Protein AF-A0ABD2WS14-F1 (afdb_monomer_lite)

InterPro domains:
  IPR018737 Protein LIN52 [PF10044] (24-114)
  IPR018737 Protein LIN52 [PTHR31489] (20-116)

Secondary structure (DSSP, 8-state):
--------------------GGGG---------------HHHHHHHHHHHS--S---GGGGG--HHHHHHHHHHHHS-HHHHHHHHHHHHHHHHHHHHHHHHHHHHHHHTTTT---

Foldseek 3Di:
DDDDDDDPPDDDPPPPPPCDVVNVDDPDDPPPPPPPDDPPVCVVVCCVVVVPPPDDPPVVVDQDPVNVVVVVVLVPDDPVVNVVVVVVVVVVVVVVVVVVVVVVVVCVVVVVVDDD

Structure (mmCIF, N/CA/C/O backbone):
data_AF-A0ABD2WS14-F1
#
_entry.id   AF-A0ABD2WS14-F1
#
loop_
_atom_site.group_PDB
_atom_site.id
_atom_site.type_symbol
_atom_site.label_atom_id
_atom_site.label_alt_id
_atom_site.label_comp_id
_atom_site.label_asym_id
_atom_site.label_entity_id
_atom_site.label_seq_id
_atom_site.pdbx_PDB_ins_code
_atom_site.Cartn_x
_atom_site.Cartn_y
_atom_site.Cartn_z
_atom_site.occupancy
_atom_site.B_iso_or_equiv
_atom_site.auth_seq_id
_atom_site.auth_comp_id
_atom_site.auth_asym_id
_atom_site.auth_atom_id
_atom_site.pdbx_PDB_model_num
ATOM 1 N N . MET A 1 1 ? 10.842 -73.265 -18.694 1.00 41.22 1 MET A N 1
ATOM 2 C CA . MET A 1 1 ? 11.403 -71.959 -19.092 1.00 41.22 1 MET A CA 1
ATOM 3 C C . MET A 1 1 ? 10.223 -71.067 -19.410 1.00 41.22 1 MET A C 1
ATOM 5 O O . MET A 1 1 ? 9.592 -71.209 -20.447 1.00 41.22 1 MET A O 1
ATOM 9 N N . GLU A 1 2 ? 9.847 -70.288 -18.412 1.00 40.31 2 GLU A N 1
ATOM 10 C CA . GLU A 1 2 ? 8.697 -69.398 -18.387 1.00 40.31 2 GLU A CA 1
ATOM 11 C C . GLU A 1 2 ? 8.920 -68.239 -19.369 1.00 40.31 2 GLU A C 1
ATOM 13 O O . GLU A 1 2 ? 9.970 -67.593 -19.358 1.00 40.31 2 GLU A O 1
ATOM 18 N N . LYS A 1 3 ? 7.955 -68.003 -20.255 1.00 46.78 3 LYS A N 1
ATOM 19 C CA . LYS A 1 3 ? 7.855 -66.774 -21.043 1.00 46.78 3 LYS A CA 1
ATOM 20 C C . LYS A 1 3 ? 6.435 -66.255 -20.858 1.00 46.78 3 LYS A C 1
ATOM 22 O O . LYS A 1 3 ? 5.525 -66.639 -21.583 1.00 46.78 3 LYS A O 1
ATOM 27 N N . ALA A 1 4 ? 6.271 -65.423 -19.833 1.00 44.72 4 ALA A N 1
ATOM 28 C CA . ALA A 1 4 ? 5.107 -64.576 -19.647 1.00 44.72 4 ALA A CA 1
ATOM 29 C C . ALA A 1 4 ? 4.943 -63.670 -20.877 1.00 44.72 4 ALA A C 1
ATOM 31 O O . ALA A 1 4 ? 5.899 -63.021 -21.306 1.00 44.72 4 ALA A O 1
ATOM 32 N N . SER A 1 5 ? 3.748 -63.652 -21.463 1.00 46.91 5 SER A N 1
ATOM 33 C CA . SER A 1 5 ? 3.357 -62.672 -22.472 1.00 46.91 5 SER A CA 1
ATOM 34 C C . SER A 1 5 ? 2.072 -61.995 -22.023 1.00 46.91 5 SER A C 1
ATOM 36 O O . SER A 1 5 ? 1.001 -62.581 -22.088 1.00 46.91 5 SER A O 1
ATOM 38 N N . ILE A 1 6 ? 2.288 -60.785 -21.507 1.00 49.53 6 ILE A N 1
ATOM 39 C CA . ILE A 1 6 ? 1.499 -59.564 -21.674 1.00 49.53 6 ILE A CA 1
ATOM 40 C C . ILE A 1 6 ? -0.018 -59.705 -21.496 1.00 49.53 6 ILE A C 1
ATOM 42 O O . ILE A 1 6 ? -0.754 -60.149 -22.370 1.00 49.53 6 ILE A O 1
ATOM 46 N N . GLU A 1 7 ? -0.442 -59.227 -20.328 1.00 44.66 7 GLU A N 1
ATOM 47 C CA . GLU A 1 7 ? -1.799 -58.839 -19.974 1.00 44.66 7 GLU A CA 1
ATOM 48 C C . GLU A 1 7 ? -2.323 -57.798 -20.973 1.00 44.66 7 GLU A C 1
ATOM 50 O O . GLU A 1 7 ? -1.810 -56.678 -21.051 1.00 44.66 7 GLU A O 1
ATOM 55 N N . ASP A 1 8 ? -3.349 -58.169 -21.736 1.00 40.09 8 ASP A N 1
ATOM 56 C CA . ASP A 1 8 ? -4.090 -57.246 -22.591 1.00 40.09 8 ASP A CA 1
ATOM 57 C C . ASP A 1 8 ? -5.025 -56.424 -21.689 1.00 40.09 8 ASP A C 1
ATOM 59 O O . ASP A 1 8 ? -6.158 -56.791 -21.371 1.00 40.09 8 ASP A O 1
ATOM 63 N N . ASN A 1 9 ? -4.460 -55.340 -21.162 1.00 41.75 9 ASN A N 1
ATOM 64 C CA . ASN A 1 9 ? -5.132 -54.333 -20.361 1.00 41.75 9 ASN A CA 1
ATOM 65 C C . ASN A 1 9 ? -6.163 -53.627 -21.248 1.00 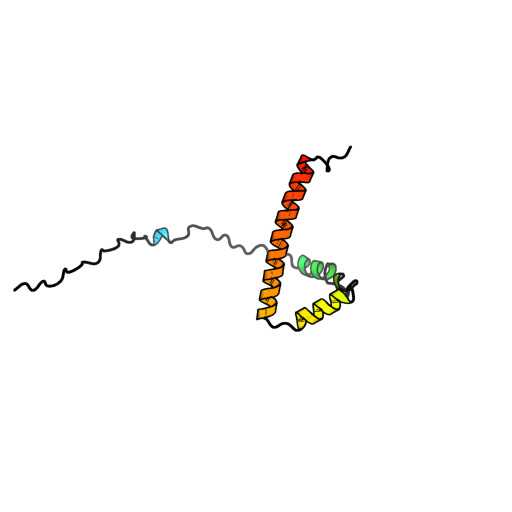41.75 9 ASN A C 1
ATOM 67 O O . ASN A 1 9 ? -5.838 -52.681 -21.961 1.00 41.75 9 ASN A O 1
ATOM 71 N N . THR A 1 10 ? -7.408 -54.107 -21.220 1.00 47.72 10 THR A N 1
ATOM 72 C CA . THR A 1 10 ? -8.573 -53.376 -21.726 1.00 47.72 10 THR A CA 1
ATOM 73 C C . THR A 1 10 ? -8.629 -52.011 -21.042 1.00 47.72 10 THR A C 1
ATOM 75 O O . THR A 1 10 ? -8.951 -51.965 -19.850 1.00 47.72 10 THR A O 1
ATOM 78 N N . PRO A 1 11 ? -8.375 -50.890 -21.747 1.00 43.59 11 PRO A N 1
ATOM 79 C CA . PRO A 1 11 ? -8.558 -49.589 -21.142 1.00 43.59 11 PRO A CA 1
ATOM 80 C C . PRO A 1 11 ? -10.057 -49.402 -20.928 1.00 43.59 11 PRO A C 1
ATOM 82 O O . PRO A 1 11 ? -10.853 -49.404 -21.873 1.00 43.59 11 PRO A O 1
ATOM 85 N N . GLY A 1 12 ? -10.430 -49.316 -19.652 1.00 42.47 12 GLY A N 1
ATOM 86 C CA . GLY A 1 12 ? -11.790 -49.093 -19.203 1.00 42.47 12 GLY A CA 1
ATOM 87 C C . GLY A 1 12 ? -12.440 -47.985 -20.018 1.00 42.47 12 GLY A C 1
ATOM 88 O O . GLY A 1 12 ? -11.944 -46.860 -20.081 1.00 42.47 12 GLY A O 1
ATOM 89 N N . LYS A 1 13 ? -13.568 -48.317 -20.648 1.00 46.78 13 LYS A N 1
ATOM 90 C CA . LYS A 1 13 ? -14.516 -47.326 -21.140 1.00 46.78 13 LYS A CA 1
ATOM 91 C C . LYS A 1 13 ? -14.936 -46.491 -19.937 1.00 46.78 13 LYS A C 1
ATOM 93 O O . LYS A 1 13 ? -15.805 -46.897 -19.171 1.00 46.78 13 LYS A O 1
ATOM 98 N N . THR A 1 14 ? -14.304 -45.337 -19.760 1.00 48.69 14 THR A N 1
ATOM 99 C CA . THR A 1 14 ? -14.861 -44.250 -18.968 1.00 48.69 14 THR A CA 1
ATOM 100 C C . THR A 1 14 ? -16.187 -43.911 -19.631 1.00 48.69 14 THR A C 1
ATOM 102 O O . THR A 1 14 ? -16.217 -43.251 -20.668 1.00 48.69 14 THR A O 1
ATOM 105 N N . THR A 1 15 ? -17.278 -44.454 -19.093 1.00 58.25 15 THR A N 1
ATOM 106 C CA . THR A 1 15 ? -18.645 -44.069 -19.435 1.00 58.25 15 THR A CA 1
ATOM 107 C C . THR A 1 15 ? -18.798 -42.615 -19.015 1.00 58.25 15 THR A C 1
ATOM 109 O O . THR A 1 15 ? -19.257 -42.313 -17.916 1.00 58.25 15 THR A O 1
ATOM 112 N N . LEU A 1 16 ? -18.331 -41.699 -19.865 1.00 62.69 16 LEU A N 1
ATOM 113 C CA . LEU A 1 16 ? -18.749 -40.312 -19.808 1.00 62.69 16 LEU A CA 1
ATOM 114 C C . LEU A 1 16 ? -20.278 -40.353 -19.895 1.00 62.69 16 LEU A C 1
ATOM 116 O O . LEU A 1 16 ? -20.796 -41.040 -20.785 1.00 62.69 16 LEU A O 1
ATOM 120 N N . PRO A 1 17 ? -21.012 -39.717 -18.967 1.00 66.56 17 PRO A N 1
ATOM 121 C CA . PRO A 1 17 ? -22.456 -39.646 -19.091 1.00 66.56 17 PRO A CA 1
ATOM 122 C C . PRO A 1 17 ? -22.768 -39.110 -20.488 1.00 66.56 17 PRO A C 1
ATOM 124 O O . PRO A 1 17 ? -22.177 -38.120 -20.919 1.00 66.56 17 PRO A O 1
ATOM 127 N N . HIS A 1 18 ? -23.635 -39.811 -21.222 1.00 69.56 18 HIS A N 1
ATOM 128 C CA . HIS A 1 18 ? -24.156 -39.312 -22.485 1.00 69.56 18 HIS A CA 1
ATOM 129 C C . HIS A 1 18 ? -24.967 -38.059 -22.156 1.00 69.56 18 HIS A C 1
ATOM 131 O O . HIS A 1 18 ? -26.126 -38.141 -21.757 1.00 69.56 18 HIS A O 1
ATOM 137 N N . ILE A 1 19 ? -24.306 -36.906 -22.218 1.00 72.12 19 ILE A N 1
ATOM 138 C CA . ILE A 1 19 ? -24.943 -35.604 -22.103 1.00 72.12 19 ILE A CA 1
ATOM 139 C C . ILE A 1 19 ? -25.812 -35.493 -23.351 1.00 72.12 19 ILE A C 1
ATOM 141 O O . ILE A 1 19 ? -25.292 -35.396 -24.463 1.00 72.12 19 ILE A O 1
ATOM 145 N N . SER A 1 20 ? -27.128 -35.603 -23.175 1.00 75.44 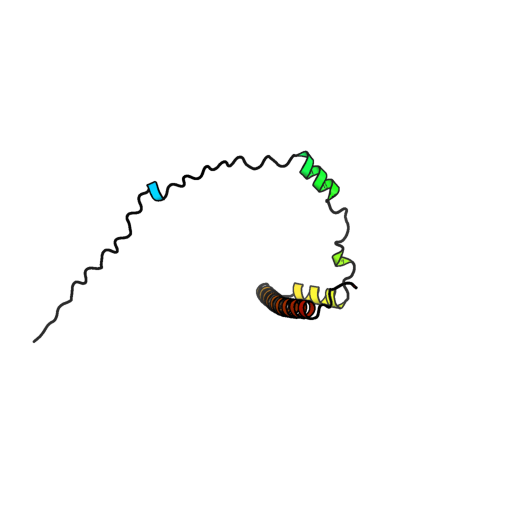20 SER A N 1
ATOM 146 C CA . SER A 1 20 ? -28.072 -35.338 -24.253 1.00 75.44 20 SER A CA 1
ATOM 147 C C . SER A 1 20 ? -27.909 -33.882 -24.686 1.00 75.44 20 SER A C 1
ATOM 149 O O . SER A 1 20 ? -27.751 -32.993 -23.847 1.00 75.44 20 SER A O 1
ATOM 151 N N . GLU A 1 21 ? -27.940 -33.624 -25.993 1.00 75.75 21 GLU A N 1
ATOM 152 C CA . GLU A 1 21 ? -27.801 -32.266 -26.544 1.00 75.75 21 GLU A CA 1
ATOM 153 C C . GLU A 1 21 ? -28.855 -31.309 -25.973 1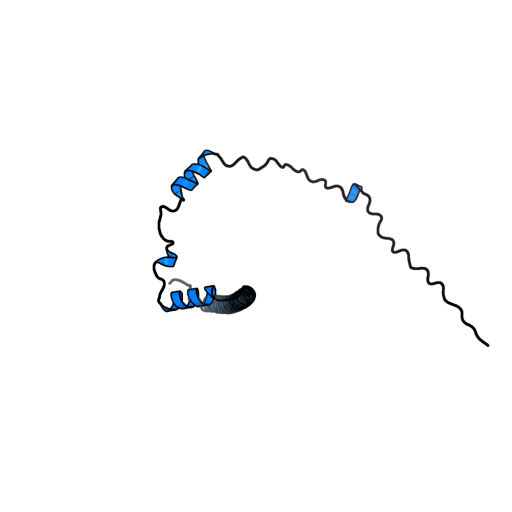.00 75.75 21 GLU A C 1
ATOM 155 O O . GLU A 1 21 ? -28.600 -30.123 -25.793 1.00 75.75 21 GLU A O 1
ATOM 160 N N . GLU A 1 22 ? -30.008 -31.847 -25.579 1.00 75.75 22 GLU A N 1
ATOM 161 C CA . GLU A 1 22 ? -31.074 -31.111 -24.906 1.00 75.75 22 GLU A CA 1
ATOM 162 C C . GLU A 1 22 ? -30.644 -30.533 -23.546 1.00 75.75 22 GLU A C 1
ATOM 164 O O . GLU A 1 22 ? -31.077 -29.445 -23.182 1.00 75.75 22 GLU A O 1
ATOM 169 N N . SER A 1 23 ? -29.721 -31.185 -22.827 1.00 76.50 23 SER A N 1
ATOM 170 C CA . SER A 1 23 ? -29.147 -30.649 -21.585 1.00 76.50 23 SER A CA 1
ATOM 171 C C . SER A 1 23 ? -28.157 -29.498 -21.818 1.00 76.50 23 SER A C 1
ATOM 173 O O . SER A 1 23 ? -27.813 -28.804 -20.861 1.00 76.50 23 SER A O 1
ATOM 175 N N . LEU A 1 24 ? -27.677 -29.302 -23.051 1.00 74.00 24 LEU A N 1
ATOM 176 C CA . LEU A 1 24 ? -26.798 -28.192 -23.438 1.00 74.00 24 LEU A CA 1
ATOM 177 C C . LEU A 1 24 ? -27.580 -26.986 -23.978 1.00 74.00 24 LEU A C 1
ATOM 179 O O . LEU A 1 24 ? -26.987 -25.939 -24.240 1.00 74.00 24 LEU A O 1
ATOM 183 N N . MET A 1 25 ? -28.899 -27.112 -24.138 1.00 77.19 25 MET A N 1
ATOM 184 C CA . MET A 1 25 ? -29.749 -26.020 -24.593 1.00 77.19 25 MET A CA 1
ATOM 185 C C . MET A 1 25 ? -30.034 -25.066 -23.430 1.00 77.19 25 MET A C 1
ATOM 187 O O . MET A 1 25 ? -30.629 -25.442 -22.419 1.00 77.19 25 MET A O 1
ATOM 191 N N . SER A 1 26 ? -29.627 -23.804 -23.564 1.00 71.81 26 SER A N 1
ATOM 192 C CA . SER A 1 26 ? -30.003 -22.753 -22.622 1.00 71.81 26 SER A CA 1
ATOM 193 C C . SER A 1 26 ? -31.474 -22.370 -22.828 1.00 71.81 26 SER A C 1
ATOM 195 O O . SER A 1 26 ? -31.866 -21.871 -23.878 1.00 71.81 26 SER A O 1
ATOM 197 N N . LEU A 1 27 ? -32.305 -22.571 -21.801 1.00 77.69 27 LEU A N 1
ATOM 198 C CA . LEU A 1 27 ? -33.710 -22.122 -21.775 1.00 77.69 27 LEU A CA 1
ATOM 199 C C . LEU A 1 27 ? -33.853 -20.658 -21.313 1.00 77.69 27 LEU A C 1
ATOM 201 O O . LEU A 1 27 ? -34.922 -20.223 -20.884 1.00 77.69 27 LEU A O 1
ATOM 205 N N . GLU A 1 28 ? -32.762 -19.895 -21.358 1.00 75.94 28 GLU A N 1
ATOM 206 C CA . GLU A 1 28 ? -32.738 -18.491 -20.972 1.00 75.94 28 GLU A CA 1
ATOM 207 C C . GLU A 1 28 ? -33.496 -17.653 -22.011 1.00 75.94 28 GLU A C 1
ATOM 209 O O . GLU A 1 28 ? -33.161 -17.644 -23.198 1.00 75.94 28 GLU A O 1
ATOM 214 N N . LYS A 1 29 ? -34.509 -16.901 -21.568 1.00 74.06 29 LYS A N 1
ATOM 215 C CA . LYS A 1 29 ? -35.064 -15.812 -22.375 1.00 74.06 29 LYS A CA 1
ATOM 216 C C . LYS A 1 29 ? -34.035 -14.691 -22.419 1.00 74.06 29 LYS A C 1
ATOM 218 O O . LYS A 1 29 ? -33.942 -13.892 -21.492 1.00 74.06 29 LYS A O 1
ATOM 223 N N . LEU A 1 30 ? -33.285 -14.627 -23.513 1.00 62.72 30 LEU A N 1
ATOM 224 C CA . LEU A 1 30 ? -32.474 -13.470 -23.863 1.00 62.72 30 LEU A CA 1
ATOM 225 C C . LEU A 1 30 ? -33.406 -12.315 -24.247 1.00 62.72 30 LEU A C 1
ATOM 227 O O . LEU A 1 30 ? -33.548 -11.998 -25.426 1.00 62.72 30 LEU A O 1
ATOM 231 N N . ASP A 1 31 ? -34.032 -11.677 -23.257 1.00 66.81 31 ASP A N 1
ATOM 232 C CA . ASP A 1 31 ? -34.715 -10.390 -23.421 1.00 66.81 31 ASP A CA 1
ATOM 233 C C . ASP A 1 31 ? -33.642 -9.294 -23.557 1.00 66.81 31 ASP A C 1
ATOM 235 O O . ASP A 1 31 ? -33.483 -8.389 -22.742 1.00 66.81 31 ASP A O 1
ATOM 239 N N . ARG A 1 32 ? -32.806 -9.447 -24.593 1.00 66.19 32 ARG A N 1
ATOM 240 C CA . ARG A 1 32 ? -31.756 -8.516 -25.006 1.00 66.19 32 ARG A CA 1
ATOM 241 C C . ARG A 1 32 ? -32.375 -7.373 -25.797 1.00 66.19 32 ARG A C 1
ATOM 243 O O . ARG A 1 32 ? -31.860 -6.999 -26.851 1.00 66.19 32 ARG A O 1
ATOM 250 N N . ALA A 1 33 ? -33.456 -6.790 -25.290 1.00 62.84 33 ALA A N 1
ATOM 251 C CA . ALA A 1 33 ? -33.635 -5.381 -25.566 1.00 62.84 33 ALA A CA 1
ATOM 252 C C . ALA A 1 33 ? -32.362 -4.725 -25.020 1.00 62.84 33 ALA A C 1
ATOM 254 O O . ALA A 1 33 ? -32.121 -4.743 -23.811 1.00 62.84 33 ALA A O 1
ATOM 255 N N . SER A 1 34 ? -31.475 -4.278 -25.917 1.00 58.25 34 SER A N 1
ATOM 256 C CA . SER A 1 34 ? -30.380 -3.392 -25.536 1.00 58.25 34 SER A CA 1
ATOM 257 C C . SER A 1 34 ? -30.984 -2.362 -24.585 1.00 58.25 34 SER A C 1
ATOM 259 O O . SER A 1 34 ? -32.047 -1.837 -24.932 1.00 58.25 34 SER A O 1
ATOM 261 N N . PRO A 1 35 ? -30.395 -2.123 -23.398 1.00 62.62 35 PRO A N 1
ATOM 262 C CA . PRO A 1 35 ? -30.902 -1.101 -22.493 1.00 62.62 35 PRO A CA 1
ATOM 263 C C . PRO A 1 35 ? -31.210 0.149 -23.310 1.00 62.62 35 PRO A C 1
ATOM 265 O O . PRO A 1 35 ? -30.382 0.485 -24.166 1.00 62.62 35 PRO A O 1
ATOM 268 N N . ASP A 1 36 ? -32.400 0.736 -23.111 1.00 63.69 36 ASP A N 1
ATOM 269 C CA . ASP A 1 36 ? -32.875 1.903 -23.862 1.00 63.69 36 ASP A CA 1
ATOM 270 C C . ASP A 1 36 ? -31.690 2.814 -24.157 1.00 63.69 36 ASP A C 1
ATOM 272 O O . ASP A 1 36 ? -30.941 3.166 -23.235 1.00 63.69 36 ASP A O 1
ATOM 276 N N . LEU A 1 37 ? -31.483 3.103 -25.451 1.00 57.97 37 LEU A N 1
ATOM 277 C CA . LEU A 1 37 ? -30.434 3.998 -25.926 1.00 57.97 37 LEU A CA 1
ATOM 278 C C . LEU A 1 37 ? -30.370 5.160 -24.938 1.00 57.97 37 LEU A C 1
ATOM 280 O O . LEU A 1 37 ? -31.388 5.829 -24.730 1.00 57.97 37 LEU A O 1
ATOM 284 N N . TRP A 1 38 ? -29.218 5.338 -24.282 1.00 60.28 38 TRP A N 1
ATOM 285 C CA . TRP A 1 38 ? -29.021 6.438 -23.342 1.00 60.28 38 TRP A CA 1
ATOM 286 C C . TRP A 1 38 ? -29.622 7.698 -23.968 1.00 60.28 38 TRP A C 1
ATOM 288 O O . TRP A 1 38 ? -29.307 7.965 -25.132 1.00 60.28 38 TRP A O 1
ATOM 298 N N . PRO A 1 39 ? -30.516 8.429 -23.275 1.00 62.94 39 PRO A N 1
ATOM 299 C CA . PRO A 1 39 ? -31.226 9.542 -23.889 1.00 62.94 39 PRO A CA 1
ATOM 300 C C . PRO A 1 39 ? -30.199 10.460 -24.555 1.00 62.94 39 PRO A C 1
ATOM 302 O O . PRO A 1 39 ? -29.256 10.883 -23.888 1.00 62.94 39 PRO A O 1
ATOM 305 N N . GLU A 1 40 ? -30.340 10.742 -25.858 1.00 60.34 40 GLU A N 1
ATOM 306 C CA . GLU A 1 40 ? -29.311 11.473 -26.629 1.00 60.34 40 GLU A CA 1
ATOM 307 C C . GLU A 1 40 ? -28.943 12.818 -25.981 1.00 60.34 40 GLU A C 1
ATOM 309 O O . GLU A 1 40 ? -27.799 13.264 -26.008 1.00 60.34 40 GLU A O 1
ATOM 314 N N . GLN A 1 41 ? -29.919 13.431 -25.312 1.00 60.03 41 GLN A N 1
ATOM 315 C CA . GLN A 1 41 ? -29.785 14.689 -24.580 1.00 60.03 41 GLN A CA 1
ATOM 316 C C . GLN A 1 41 ? -28.933 14.550 -23.303 1.00 60.03 41 GLN A C 1
ATOM 318 O O . GLN A 1 41 ? -28.403 15.539 -22.805 1.00 60.03 41 GLN A O 1
ATOM 323 N N . GLY A 1 42 ? -28.827 13.347 -22.735 1.00 59.38 42 GLY A N 1
ATOM 324 C CA . GLY A 1 42 ? -28.130 13.075 -21.481 1.00 59.38 42 GLY A CA 1
ATOM 325 C C . GLY A 1 42 ? -26.618 13.117 -21.641 1.00 59.38 42 GLY A C 1
ATOM 326 O O . GLY A 1 42 ? -25.947 13.732 -20.824 1.00 59.38 42 GLY A O 1
ATOM 327 N N . ILE A 1 43 ? -26.081 12.544 -22.721 1.00 60.88 43 ILE A N 1
ATOM 328 C CA . ILE A 1 43 ? -24.630 12.478 -22.940 1.00 60.88 43 ILE A CA 1
ATOM 329 C C . ILE A 1 43 ? -24.083 13.855 -23.314 1.00 60.88 43 ILE A C 1
ATOM 331 O O . ILE A 1 43 ? -23.103 14.294 -22.726 1.00 60.88 43 ILE A O 1
ATOM 335 N N . SER A 1 44 ? -24.729 14.586 -24.229 1.00 67.31 44 SER A N 1
ATOM 336 C CA . SER A 1 44 ? -24.271 15.934 -24.595 1.00 67.31 44 SER A CA 1
ATOM 337 C C . SER A 1 44 ? -24.341 16.904 -23.416 1.00 67.31 44 SER A C 1
ATOM 339 O O . SER A 1 44 ? -23.422 17.694 -23.225 1.00 67.31 44 SER A O 1
ATOM 341 N N . LYS A 1 45 ? -25.391 16.827 -22.589 1.00 66.12 45 LYS A N 1
ATOM 342 C CA . LYS A 1 45 ? -25.533 17.684 -21.406 1.00 66.12 45 LYS A CA 1
ATOM 343 C C . LYS A 1 45 ? -24.581 17.268 -20.284 1.00 66.12 45 LYS A C 1
ATOM 345 O O . LYS A 1 45 ? -23.959 18.136 -19.691 1.00 66.12 45 LYS A O 1
ATOM 350 N N . PHE A 1 46 ? -24.379 15.965 -20.076 1.00 67.06 46 PHE A N 1
ATOM 351 C CA . PHE A 1 46 ? -23.381 15.436 -19.146 1.00 67.06 46 PHE A CA 1
ATOM 352 C C . PHE A 1 46 ? -21.964 15.826 -19.561 1.00 67.06 46 PHE A C 1
ATOM 354 O O . PHE A 1 46 ? -21.199 16.245 -18.707 1.00 67.06 46 PHE A O 1
ATOM 361 N N . ILE A 1 47 ? -21.621 15.756 -20.851 1.00 68.12 47 ILE A N 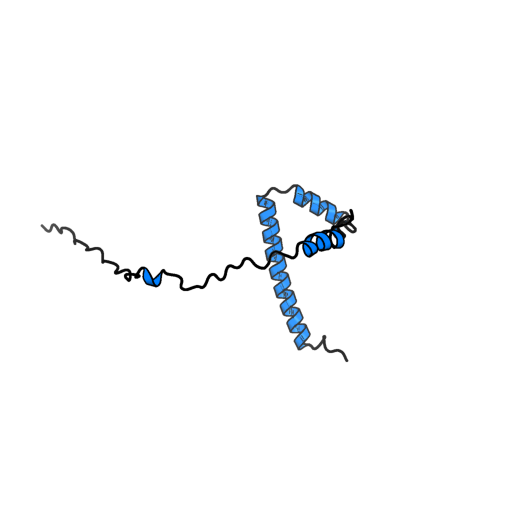1
ATOM 362 C CA . ILE A 1 47 ? -20.331 16.232 -21.358 1.00 68.12 47 ILE A CA 1
ATOM 363 C C . ILE A 1 47 ? -20.230 17.743 -21.179 1.00 68.12 47 ILE A C 1
ATOM 365 O O . ILE A 1 47 ? -19.210 18.201 -20.717 1.00 68.12 47 ILE A O 1
ATOM 369 N N . VAL A 1 48 ? -21.245 18.553 -21.470 1.00 70.06 48 VAL A N 1
ATOM 370 C CA . VAL A 1 48 ? -21.134 20.009 -21.241 1.00 70.06 48 VAL A CA 1
ATOM 371 C C . VAL A 1 48 ? -20.991 20.352 -19.749 1.00 70.06 48 VAL A C 1
ATOM 373 O O . VAL A 1 48 ? -20.247 21.264 -19.404 1.00 70.06 48 VAL A O 1
ATOM 376 N N . GLU A 1 49 ? -21.671 19.618 -18.869 1.00 66.06 49 GLU A N 1
ATOM 377 C CA . GLU A 1 49 ? -21.685 19.847 -17.417 1.00 66.06 49 GLU A CA 1
ATOM 378 C C . GLU A 1 49 ? -20.473 19.238 -16.688 1.00 66.06 49 GLU A C 1
ATOM 380 O O . GLU A 1 49 ? -20.034 19.778 -15.679 1.00 66.06 49 GLU A O 1
ATOM 385 N N . ASN A 1 50 ? -19.904 18.147 -17.210 1.00 64.06 50 ASN A N 1
ATOM 386 C CA . ASN A 1 50 ? -18.785 17.405 -16.613 1.00 64.06 50 ASN A CA 1
ATOM 387 C C . ASN A 1 50 ? -17.527 17.410 -17.490 1.00 64.06 50 ASN A C 1
ATOM 389 O O . ASN A 1 50 ? -16.534 16.774 -17.136 1.00 64.06 50 ASN A O 1
ATOM 393 N N . SER A 1 51 ? -17.543 18.089 -18.640 1.00 60.75 51 SER A N 1
ATOM 394 C CA . SER A 1 51 ? -16.327 18.322 -19.414 1.00 60.75 51 SER A CA 1
ATOM 395 C C . SER A 1 51 ? -15.431 19.155 -18.522 1.00 60.75 51 SER A C 1
ATOM 397 O O . SER A 1 51 ? -15.847 20.248 -18.123 1.00 60.75 51 SER A O 1
ATOM 399 N N . PRO A 1 52 ? -14.212 18.685 -18.221 1.00 59.03 52 PRO A N 1
ATOM 400 C CA . PRO A 1 52 ? -13.241 19.523 -17.561 1.00 59.03 52 PRO A CA 1
ATOM 401 C C . PRO A 1 52 ? -13.016 20.719 -18.487 1.00 59.03 52 PRO A C 1
ATOM 403 O O . PRO A 1 52 ? -12.401 20.606 -19.549 1.00 59.03 52 PRO A O 1
ATOM 406 N N . GLN A 1 53 ? -13.574 21.874 -18.115 1.00 63.41 53 GLN A N 1
ATOM 407 C CA . GLN A 1 53 ? -13.012 23.158 -18.517 1.00 63.41 53 GLN A CA 1
ATOM 408 C C . GLN A 1 53 ? -11.518 23.042 -18.234 1.00 63.41 53 GLN A C 1
ATOM 410 O O . GLN A 1 53 ? -11.184 22.430 -17.231 1.00 63.41 53 GLN A O 1
ATOM 415 N N . ASN A 1 54 ? -10.666 23.513 -19.144 1.00 56.47 54 ASN A N 1
ATOM 416 C CA . ASN A 1 54 ? -9.201 23.392 -19.182 1.00 56.47 54 ASN A CA 1
ATOM 417 C C . ASN A 1 54 ? -8.481 23.706 -17.842 1.00 56.47 54 ASN A C 1
ATOM 419 O O . ASN A 1 54 ? -7.753 24.687 -17.712 1.00 56.47 54 ASN A O 1
ATOM 423 N N . GLU A 1 55 ? -8.718 22.877 -16.840 1.00 63.72 55 GLU A N 1
ATOM 424 C CA . GLU A 1 55 ? -8.336 22.999 -15.450 1.00 63.72 55 GLU A CA 1
ATOM 425 C C . GLU A 1 55 ? -7.406 21.828 -15.197 1.00 63.72 55 GLU A C 1
ATOM 427 O O . GLU A 1 55 ? -7.739 20.658 -15.418 1.00 63.72 55 GLU A O 1
ATOM 432 N N . PHE A 1 56 ? -6.189 22.161 -14.788 1.00 64.81 56 PHE A N 1
ATOM 433 C CA . PHE A 1 56 ? -5.222 21.169 -14.367 1.00 64.81 56 PHE A CA 1
ATOM 434 C C . PHE A 1 56 ? -5.862 20.295 -13.278 1.00 64.81 56 PHE A C 1
ATOM 436 O O . PHE A 1 56 ? -6.503 20.839 -12.374 1.00 64.81 56 PHE A O 1
ATOM 443 N N . PRO A 1 57 ? -5.716 18.957 -13.340 1.00 68.94 57 PRO A N 1
ATOM 444 C CA . PRO A 1 57 ? -6.289 18.077 -12.334 1.00 68.94 57 PRO A CA 1
ATOM 445 C C . PRO A 1 57 ? -5.878 18.535 -10.936 1.00 68.94 57 PRO A C 1
ATOM 447 O O . PRO A 1 57 ? -4.700 18.795 -10.701 1.00 68.94 57 PRO A O 1
ATOM 450 N N . SER A 1 58 ? -6.815 18.602 -9.994 1.00 74.19 58 SER A N 1
ATOM 451 C CA . SER A 1 58 ? -6.560 19.131 -8.644 1.00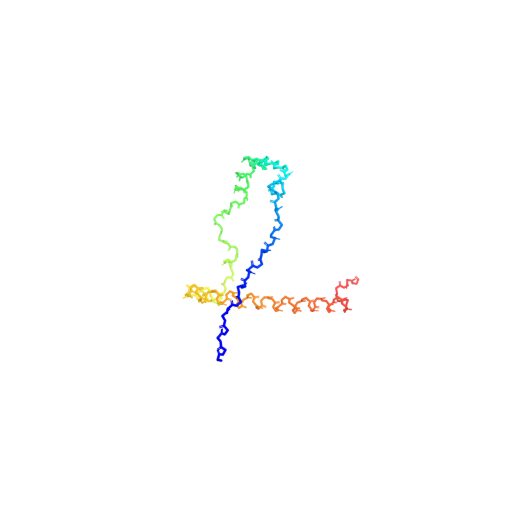 74.19 58 SER A CA 1
ATOM 452 C C . SER A 1 58 ? -5.437 18.408 -7.885 1.00 74.19 58 SER A C 1
ATOM 454 O O . SER A 1 58 ? -4.804 18.993 -7.007 1.00 74.19 58 SER A O 1
ATOM 456 N N . TRP A 1 59 ? -5.127 17.158 -8.252 1.00 74.19 59 TRP A N 1
ATOM 457 C CA . TRP A 1 59 ? -3.991 16.407 -7.707 1.00 74.19 59 TRP A CA 1
ATOM 458 C C . TRP A 1 59 ? -2.629 17.003 -8.095 1.00 74.19 59 TRP A C 1
ATOM 460 O O . TRP A 1 59 ? -1.652 16.821 -7.376 1.00 74.19 59 TRP A O 1
ATOM 470 N N . THR A 1 60 ? -2.560 17.750 -9.199 1.00 73.19 60 THR A N 1
ATOM 471 C CA . THR A 1 60 ? -1.330 18.418 -9.653 1.00 73.19 60 THR A CA 1
ATOM 472 C C . THR A 1 60 ? -1.031 19.699 -8.875 1.00 73.19 60 THR A C 1
ATOM 474 O O . THR A 1 60 ? 0.092 20.192 -8.918 1.00 73.19 60 THR A O 1
ATOM 477 N N . SER A 1 61 ? -2.007 20.240 -8.136 1.00 74.44 61 SER A N 1
ATOM 478 C CA . SER A 1 61 ? -1.901 21.565 -7.516 1.00 74.44 61 SER A CA 1
ATOM 479 C C . SER A 1 61 ? -0.997 21.619 -6.278 1.00 74.44 61 SER A C 1
ATOM 481 O O . SER A 1 61 ? -0.648 22.715 -5.856 1.00 74.44 61 SER A O 1
ATOM 483 N N . ASN A 1 62 ? -0.607 20.474 -5.699 1.00 82.00 62 ASN A N 1
ATOM 484 C CA . ASN A 1 62 ? 0.137 20.416 -4.430 1.00 82.00 62 ASN A CA 1
ATOM 485 C C . ASN A 1 62 ? 1.294 19.401 -4.430 1.00 82.00 62 ASN A C 1
ATOM 487 O O . ASN A 1 62 ? 1.657 18.899 -3.367 1.00 82.00 62 ASN A O 1
ATOM 491 N N . LEU A 1 63 ? 1.864 19.077 -5.595 1.00 86.00 63 LEU A N 1
ATOM 492 C CA . LEU A 1 63 ? 3.015 18.173 -5.649 1.00 86.00 63 LEU A CA 1
ATOM 493 C C . LEU A 1 63 ? 4.236 18.853 -5.031 1.00 86.00 63 LEU A C 1
ATOM 495 O O . LEU A 1 63 ? 4.677 19.912 -5.486 1.00 86.00 63 LEU A O 1
ATOM 499 N N . ASN A 1 64 ? 4.778 18.243 -3.985 1.00 90.00 64 ASN A N 1
ATOM 500 C CA . ASN A 1 64 ? 6.015 18.701 -3.375 1.00 90.00 64 ASN A CA 1
ATOM 501 C C . ASN A 1 64 ? 7.234 18.212 -4.197 1.00 90.00 64 ASN A C 1
ATOM 503 O O . ASN A 1 64 ? 7.115 17.428 -5.143 1.00 90.00 64 ASN A O 1
ATOM 507 N N . SER A 1 65 ? 8.436 18.682 -3.853 1.00 90.06 65 SER A N 1
ATOM 508 C CA . SER A 1 65 ? 9.663 18.296 -4.569 1.00 90.06 65 SER A CA 1
ATOM 509 C C . SER A 1 65 ? 9.976 16.794 -4.492 1.00 90.06 65 SER A C 1
ATOM 511 O O . SER A 1 65 ? 10.573 16.247 -5.417 1.00 90.06 65 SER A O 1
ATOM 513 N N . GLU A 1 66 ? 9.590 16.126 -3.405 1.00 92.81 66 GLU A N 1
ATOM 514 C CA . GLU A 1 66 ? 9.740 14.679 -3.226 1.00 92.81 66 GLU A CA 1
ATOM 515 C C . GLU A 1 66 ? 8.761 13.909 -4.124 1.00 92.81 66 GLU A C 1
ATOM 517 O O . GLU A 1 66 ? 9.173 12.970 -4.802 1.00 92.81 66 GLU A O 1
ATOM 522 N N . ASP A 1 67 ? 7.509 14.361 -4.233 1.00 92.12 67 ASP A N 1
ATOM 523 C CA . ASP A 1 67 ? 6.501 13.776 -5.124 1.00 92.12 67 ASP A CA 1
ATOM 524 C C . ASP A 1 67 ? 6.960 13.839 -6.584 1.00 92.12 67 ASP A C 1
ATOM 526 O O . ASP A 1 67 ? 6.863 12.855 -7.320 1.00 92.12 67 ASP A O 1
ATOM 530 N N . MET A 1 68 ? 7.526 14.980 -6.995 1.00 92.88 68 MET A N 1
ATOM 531 C CA . MET A 1 68 ? 8.093 15.143 -8.334 1.00 92.88 68 MET A CA 1
ATOM 532 C C . MET A 1 68 ? 9.263 14.184 -8.577 1.00 92.88 68 MET A C 1
ATOM 534 O O . MET A 1 68 ? 9.361 13.599 -9.654 1.00 92.88 68 MET A O 1
ATOM 538 N N . ASN A 1 69 ? 10.128 13.977 -7.581 1.00 93.50 69 ASN A N 1
ATOM 539 C CA . ASN A 1 69 ? 11.226 13.017 -7.682 1.00 93.50 69 ASN A CA 1
ATOM 540 C C . ASN A 1 69 ? 10.716 11.571 -7.804 1.00 93.50 69 ASN A C 1
ATOM 542 O O . ASN A 1 69 ? 11.201 10.812 -8.640 1.00 93.50 69 ASN A O 1
ATOM 546 N N . ASN A 1 70 ? 9.690 11.206 -7.033 1.00 91.81 70 ASN A N 1
ATOM 547 C CA . ASN A 1 70 ? 9.059 9.888 -7.107 1.00 91.81 70 ASN A CA 1
ATOM 548 C C . ASN A 1 70 ? 8.390 9.648 -8.469 1.00 91.81 70 ASN A C 1
ATOM 550 O O . ASN A 1 70 ? 8.474 8.546 -9.010 1.00 91.81 70 ASN A O 1
ATOM 554 N N . LEU A 1 71 ? 7.784 10.684 -9.059 1.00 91.62 71 LEU A N 1
ATOM 555 C CA . LEU A 1 71 ? 7.227 10.626 -10.412 1.00 91.62 71 LEU A CA 1
ATOM 556 C C . LEU A 1 71 ? 8.333 10.364 -11.442 1.00 91.62 71 LEU A C 1
ATOM 558 O O . LEU A 1 71 ? 8.203 9.459 -12.267 1.00 91.62 71 LEU A O 1
ATOM 562 N N . TYR A 1 72 ? 9.445 11.101 -11.371 1.00 92.69 72 TYR A N 1
ATOM 563 C CA . TYR A 1 72 ? 10.580 10.874 -12.267 1.00 92.69 72 TYR A CA 1
ATOM 564 C C . TYR A 1 72 ? 11.182 9.477 -12.104 1.00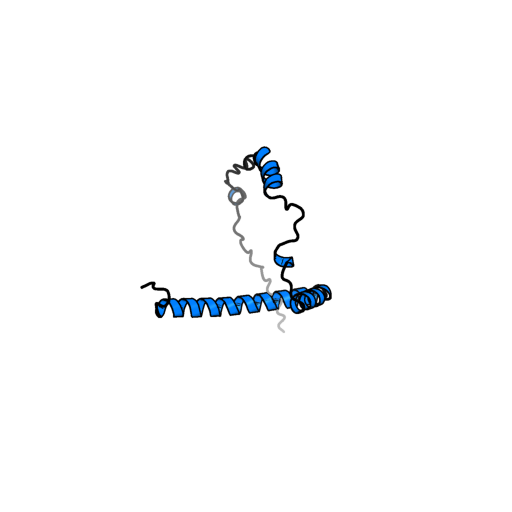 92.69 72 TYR A C 1
ATOM 566 O O . TYR A 1 72 ? 11.455 8.819 -13.109 1.00 92.69 72 TYR A O 1
ATOM 574 N N . LEU A 1 73 ? 11.325 8.996 -10.865 1.00 92.81 73 LEU A N 1
ATOM 575 C CA . LEU A 1 73 ? 11.759 7.631 -10.586 1.00 92.81 73 LEU A CA 1
ATOM 576 C C . LEU A 1 73 ? 10.834 6.626 -11.278 1.00 92.81 73 LEU A C 1
ATOM 578 O O . LEU A 1 73 ? 11.311 5.829 -12.082 1.00 92.81 73 LEU A O 1
ATOM 582 N N . LEU A 1 74 ? 9.521 6.722 -11.048 1.00 91.19 74 LEU A N 1
ATOM 583 C CA . LEU A 1 74 ? 8.521 5.827 -11.635 1.00 91.19 74 LEU A CA 1
ATOM 584 C C . LEU A 1 74 ? 8.529 5.865 -13.170 1.00 91.19 74 LEU A C 1
ATOM 586 O O . LEU A 1 74 ? 8.411 4.825 -13.811 1.00 91.19 74 LEU A O 1
ATOM 590 N N . SER A 1 75 ? 8.716 7.050 -13.759 1.00 91.19 75 SER A N 1
ATOM 591 C CA . SER A 1 75 ? 8.799 7.235 -15.212 1.00 91.19 75 SER A CA 1
ATOM 592 C C . SER A 1 75 ? 10.047 6.604 -15.832 1.00 91.19 75 SER A C 1
ATOM 594 O O . SER A 1 75 ? 10.047 6.338 -17.033 1.00 91.19 75 SER A O 1
ATOM 596 N N . SER A 1 76 ? 11.117 6.417 -15.056 1.00 93.69 76 SER A N 1
ATOM 597 C CA . SER A 1 76 ? 12.374 5.831 -15.534 1.00 93.69 76 SER A CA 1
ATOM 598 C C . SER A 1 76 ? 12.426 4.303 -15.440 1.00 93.69 76 SER A C 1
ATOM 600 O O . SER A 1 76 ? 13.326 3.693 -16.016 1.00 93.69 76 SER A O 1
ATOM 602 N N . LEU A 1 77 ? 11.473 3.683 -14.736 1.00 93.75 77 LEU A N 1
ATOM 603 C CA . LEU A 1 77 ? 11.434 2.236 -14.536 1.00 93.75 77 LEU A CA 1
ATOM 604 C C . LEU A 1 77 ? 11.015 1.498 -15.811 1.00 93.75 77 LEU A C 1
ATOM 606 O O . LEU A 1 77 ? 10.166 1.948 -16.582 1.00 93.75 77 LEU A O 1
ATOM 610 N N . SER A 1 78 ? 11.571 0.305 -16.005 1.00 95.31 78 SER A N 1
ATOM 611 C CA . SER A 1 78 ? 11.085 -0.621 -17.024 1.00 95.31 78 SER A CA 1
ATOM 612 C C . SER A 1 78 ? 9.723 -1.212 -16.638 1.00 95.31 78 SER A C 1
ATOM 614 O O . SER A 1 78 ? 9.332 -1.234 -15.472 1.00 95.31 78 SER A O 1
ATOM 616 N N . VAL A 1 79 ? 9.000 -1.768 -17.616 1.00 94.75 79 VAL A N 1
ATOM 617 C CA . VAL A 1 79 ? 7.677 -2.384 -17.387 1.00 94.75 79 VAL A CA 1
ATOM 618 C C . VAL A 1 79 ? 7.730 -3.477 -16.310 1.00 94.75 79 VAL A C 1
ATOM 620 O O . VAL A 1 79 ? 6.830 -3.569 -15.481 1.00 94.75 79 VAL A O 1
ATOM 623 N N . ASN A 1 80 ? 8.797 -4.281 -16.283 1.00 96.06 80 ASN A N 1
ATOM 624 C CA . ASN A 1 80 ? 8.954 -5.344 -15.287 1.00 96.06 80 ASN A CA 1
ATOM 625 C C . ASN A 1 80 ? 9.172 -4.784 -13.875 1.00 96.06 80 ASN A C 1
ATOM 627 O O . ASN A 1 80 ? 8.599 -5.297 -12.917 1.00 96.06 80 ASN A O 1
ATOM 631 N N . GLU A 1 81 ? 9.972 -3.727 -13.741 1.00 94.69 81 GLU A N 1
ATOM 632 C CA . GLU A 1 81 ? 10.213 -3.062 -12.455 1.00 94.69 81 GLU A CA 1
ATOM 633 C C . GLU A 1 81 ? 8.954 -2.357 -11.949 1.00 94.69 81 GLU A C 1
ATOM 635 O O . GLU A 1 81 ? 8.623 -2.464 -10.770 1.00 94.69 81 GLU A O 1
ATOM 640 N N . LEU A 1 82 ? 8.195 -1.726 -12.850 1.00 95.38 82 LEU A N 1
ATOM 641 C CA . LEU A 1 82 ? 6.906 -1.125 -12.526 1.00 95.38 82 LEU A CA 1
ATOM 642 C C . LEU A 1 82 ? 5.926 -2.167 -11.968 1.00 95.38 82 LEU A C 1
ATOM 644 O O . LEU A 1 82 ? 5.274 -1.917 -10.958 1.00 95.38 82 LEU A O 1
ATOM 648 N N . ILE A 1 83 ? 5.849 -3.356 -12.576 1.00 96.06 83 ILE A N 1
ATOM 649 C CA . ILE A 1 83 ? 5.001 -4.452 -12.080 1.00 96.06 83 ILE A CA 1
ATOM 650 C C . ILE A 1 83 ? 5.417 -4.877 -10.663 1.00 96.06 83 ILE A C 1
ATOM 652 O O . ILE A 1 83 ? 4.556 -5.138 -9.820 1.00 96.06 83 ILE A O 1
ATOM 656 N N . ILE A 1 84 ? 6.722 -4.935 -10.382 1.00 96.56 84 ILE A N 1
ATOM 657 C CA . ILE A 1 84 ? 7.238 -5.285 -9.053 1.00 96.56 84 ILE A CA 1
ATOM 658 C C . ILE A 1 84 ? 6.855 -4.217 -8.021 1.00 96.56 84 ILE A C 1
ATOM 660 O O . ILE A 1 84 ? 6.352 -4.571 -6.953 1.00 96.56 84 ILE A O 1
ATOM 664 N N . GLU A 1 85 ? 7.038 -2.931 -8.328 1.00 95.19 85 GLU A N 1
ATOM 665 C CA . GLU A 1 85 ? 6.646 -1.845 -7.418 1.00 95.19 85 GLU A CA 1
ATOM 666 C C . GLU A 1 85 ? 5.128 -1.798 -7.198 1.00 95.19 85 GLU A C 1
ATOM 668 O O . GLU A 1 85 ? 4.678 -1.649 -6.063 1.00 95.19 85 GLU A O 1
ATOM 673 N N . VAL A 1 86 ? 4.316 -2.036 -8.235 1.00 96.38 86 VAL A N 1
ATOM 674 C CA . VAL A 1 86 ? 2.853 -2.149 -8.089 1.00 96.38 86 VAL A CA 1
ATOM 675 C C . VAL A 1 86 ? 2.479 -3.298 -7.154 1.00 96.38 86 VAL A C 1
ATOM 677 O O . VAL A 1 86 ? 1.628 -3.131 -6.280 1.00 96.38 86 VAL A O 1
ATOM 680 N N . LYS A 1 87 ? 3.132 -4.458 -7.286 1.00 97.94 87 LYS A N 1
ATOM 681 C CA . LYS A 1 87 ? 2.895 -5.596 -6.390 1.00 97.94 87 LYS A CA 1
ATOM 682 C C . LYS A 1 87 ? 3.280 -5.268 -4.947 1.00 97.94 87 LYS A C 1
ATOM 684 O O . LYS A 1 87 ? 2.526 -5.565 -4.027 1.00 97.94 87 LYS A O 1
ATOM 689 N N . LYS A 1 88 ? 4.423 -4.619 -4.744 1.00 97.12 88 LYS A N 1
ATOM 690 C CA . LYS A 1 88 ? 4.878 -4.187 -3.419 1.00 97.12 88 LYS A CA 1
ATOM 691 C C . LYS A 1 88 ? 3.906 -3.193 -2.782 1.00 97.12 88 LYS A C 1
ATOM 693 O O . LYS A 1 88 ? 3.592 -3.326 -1.598 1.00 97.12 88 LYS A O 1
ATOM 698 N N . LEU A 1 89 ? 3.399 -2.230 -3.552 1.00 97.38 89 LEU A N 1
ATOM 699 C CA . LEU A 1 89 ? 2.376 -1.290 -3.094 1.00 97.38 89 LEU A CA 1
ATOM 700 C C . LEU A 1 89 ? 1.084 -2.017 -2.709 1.00 97.38 89 LEU A C 1
ATOM 702 O O . LEU A 1 89 ? 0.532 -1.745 -1.646 1.00 97.38 89 LEU A O 1
ATOM 706 N N . HIS A 1 90 ? 0.635 -2.966 -3.533 1.00 98.06 90 HIS A N 1
ATOM 707 C CA . HIS A 1 90 ? -0.529 -3.802 -3.240 1.00 98.06 90 HIS A CA 1
ATOM 708 C C . HIS A 1 90 ? -0.361 -4.568 -1.920 1.00 98.06 90 HIS A C 1
ATOM 710 O O . HIS A 1 90 ? -1.235 -4.514 -1.055 1.00 98.06 90 HIS A O 1
ATOM 716 N N . ASP A 1 91 ? 0.777 -5.237 -1.735 1.00 98.31 91 ASP A N 1
ATOM 717 C CA . ASP A 1 91 ? 1.053 -6.012 -0.524 1.00 98.31 91 ASP A CA 1
ATOM 718 C C . ASP A 1 91 ? 1.104 -5.104 0.716 1.00 98.31 91 ASP A C 1
ATOM 720 O O . ASP A 1 91 ? 0.579 -5.457 1.772 1.00 98.31 91 ASP A O 1
ATOM 724 N N . SER A 1 92 ? 1.663 -3.899 0.572 1.00 98.19 92 SER A N 1
ATOM 725 C CA . SER A 1 92 ? 1.725 -2.896 1.643 1.00 98.19 92 SER A CA 1
ATOM 726 C C . SER A 1 92 ? 0.336 -2.363 2.006 1.00 98.19 92 SER A C 1
ATOM 728 O O . SER A 1 92 ? -0.014 -2.303 3.183 1.00 98.19 92 SER A O 1
ATOM 730 N N . ALA A 1 93 ? -0.486 -2.032 1.006 1.00 98.38 93 ALA A N 1
ATOM 731 C CA . ALA A 1 93 ? -1.861 -1.580 1.204 1.00 98.38 93 ALA A CA 1
ATOM 732 C C . ALA A 1 93 ? -2.719 -2.655 1.889 1.00 98.38 93 ALA A C 1
ATOM 734 O O . ALA A 1 93 ? -3.513 -2.342 2.774 1.00 98.38 93 ALA A O 1
ATOM 735 N N . TYR A 1 94 ? -2.520 -3.927 1.532 1.00 98.50 94 TYR A N 1
ATOM 736 C CA . TYR A 1 94 ? -3.195 -5.043 2.187 1.00 98.50 94 TYR A CA 1
ATOM 737 C C . TYR A 1 94 ? -2.828 -5.144 3.675 1.00 98.50 94 TYR A C 1
ATOM 739 O O . TYR A 1 94 ? -3.724 -5.242 4.513 1.00 98.50 94 TYR A O 1
ATOM 747 N N . GLN A 1 95 ? -1.535 -5.080 4.018 1.00 98.50 95 GLN A N 1
ATOM 748 C CA . GLN A 1 95 ? -1.098 -5.123 5.421 1.00 98.50 95 GLN A CA 1
ATOM 749 C C . GLN A 1 95 ? -1.663 -3.950 6.227 1.00 98.50 95 GLN A C 1
ATOM 751 O O . GLN A 1 95 ? -2.249 -4.171 7.286 1.00 98.50 95 GLN A O 1
ATOM 756 N N . LEU A 1 96 ? -1.585 -2.730 5.685 1.00 98.44 96 LEU A N 1
ATOM 757 C CA . LEU A 1 96 ? -2.156 -1.544 6.327 1.00 98.44 96 LEU A CA 1
ATOM 758 C C . LEU A 1 96 ? -3.663 -1.690 6.560 1.00 98.44 96 LEU A C 1
ATOM 760 O O . LEU A 1 96 ? -4.147 -1.360 7.639 1.00 98.44 96 LEU A O 1
ATOM 764 N N . GLY A 1 97 ? -4.402 -2.247 5.596 1.00 98.25 97 GLY A N 1
ATOM 765 C CA . GLY A 1 97 ? -5.835 -2.501 5.750 1.00 98.25 97 GLY A CA 1
ATOM 766 C C . GLY A 1 97 ? -6.158 -3.502 6.867 1.00 98.25 97 GLY A C 1
ATOM 767 O O . GLY A 1 97 ? -7.132 -3.323 7.600 1.00 98.25 97 GLY A O 1
ATOM 768 N N . LEU A 1 98 ? -5.333 -4.541 7.049 1.00 98.44 98 LEU A N 1
ATOM 769 C CA . LEU A 1 98 ? -5.484 -5.478 8.169 1.00 98.44 98 LEU A CA 1
ATOM 770 C C . LEU A 1 98 ? -5.239 -4.794 9.521 1.00 98.44 98 LEU A C 1
ATOM 772 O O . LEU A 1 98 ? -5.989 -5.021 10.477 1.00 98.44 98 LEU A O 1
ATOM 776 N N . GLU A 1 99 ? -4.198 -3.966 9.606 1.00 98.38 99 GLU A N 1
ATOM 777 C CA . GLU A 1 99 ? -3.860 -3.214 10.817 1.00 98.38 99 GLU A CA 1
ATOM 778 C C . GLU A 1 99 ? -4.944 -2.192 11.167 1.00 98.38 99 GLU A C 1
ATOM 780 O O . GLU A 1 99 ? -5.396 -2.137 12.314 1.00 98.38 99 GLU A O 1
ATOM 785 N N . GLU A 1 100 ? -5.433 -1.450 10.175 1.00 97.81 100 GLU A N 1
ATOM 786 C CA . GLU A 1 100 ? -6.537 -0.509 10.335 1.00 97.81 100 GLU A CA 1
ATOM 787 C C . GLU A 1 100 ? -7.797 -1.223 10.835 1.00 97.81 100 GLU A C 1
ATOM 789 O O . GLU A 1 100 ? -8.380 -0.815 11.839 1.00 97.81 100 GLU A O 1
ATOM 794 N N . ALA A 1 101 ? -8.195 -2.340 10.215 1.00 97.44 101 ALA A N 1
ATOM 795 C CA . ALA A 1 101 ? -9.374 -3.099 10.635 1.00 97.44 101 ALA A CA 1
ATOM 796 C C . ALA A 1 101 ? -9.267 -3.595 12.089 1.00 97.44 101 ALA A C 1
ATOM 798 O O . ALA A 1 101 ? -10.252 -3.578 12.845 1.00 97.44 101 ALA A O 1
ATOM 799 N N . LYS A 1 102 ? -8.064 -4.009 12.506 1.00 97.75 102 LYS A N 1
ATOM 800 C CA . LYS A 1 102 ? -7.779 -4.415 13.885 1.00 97.75 102 LYS A CA 1
ATOM 801 C C . LYS A 1 102 ? -7.923 -3.240 14.851 1.00 97.75 102 LYS A C 1
ATOM 803 O O . LYS A 1 102 ? -8.621 -3.377 15.860 1.00 97.75 102 LYS A O 1
ATOM 808 N N . GLU A 1 103 ? -7.320 -2.093 14.550 1.00 97.44 103 GLU A N 1
ATOM 809 C CA . GLU A 1 103 ? -7.410 -0.913 15.415 1.00 97.44 103 GLU A CA 1
ATOM 810 C C . GLU A 1 103 ? -8.824 -0.324 15.448 1.00 97.44 103 GLU A C 1
ATOM 812 O O . GLU A 1 103 ? -9.304 0.053 16.517 1.00 97.44 103 GLU A O 1
ATOM 817 N N . MET A 1 104 ? -9.560 -0.351 14.337 1.00 96.50 104 MET A N 1
ATOM 818 C CA . MET A 1 104 ? -10.968 0.051 14.291 1.00 96.50 104 MET A CA 1
ATOM 819 C C . MET A 1 104 ? -11.842 -0.841 15.177 1.00 96.50 104 MET A C 1
ATOM 821 O O . MET A 1 104 ? -12.672 -0.353 15.953 1.00 96.50 104 MET A O 1
ATOM 825 N N . THR A 1 105 ? -11.617 -2.155 15.128 1.00 96.69 105 THR A N 1
ATOM 826 C CA . THR A 1 105 ? -12.299 -3.120 16.000 1.00 96.69 105 THR A CA 1
ATOM 827 C C . THR A 1 105 ? -11.963 -2.865 17.469 1.00 96.69 105 THR A C 1
ATOM 829 O O . THR A 1 105 ? -12.855 -2.816 18.319 1.00 96.69 105 THR A O 1
ATOM 832 N N . ARG A 1 106 ? -10.685 -2.630 17.780 1.00 97.06 106 ARG A N 1
ATOM 833 C CA . ARG A 1 106 ? -10.230 -2.278 19.128 1.00 97.06 106 ARG A CA 1
ATOM 834 C C . ARG A 1 106 ? -10.871 -0.978 19.624 1.00 97.06 106 ARG A C 1
ATOM 836 O O . ARG A 1 106 ? -11.393 -0.953 20.738 1.00 97.06 106 ARG A O 1
ATOM 843 N N . GLY A 1 107 ? -10.915 0.063 18.795 1.00 96.06 107 GLY A N 1
ATOM 844 C CA . GLY A 1 107 ? -11.580 1.332 19.098 1.00 96.06 107 GLY A CA 1
ATOM 845 C C . GLY A 1 107 ? -13.069 1.155 19.407 1.00 96.06 107 GLY A C 1
ATOM 846 O O . GLY A 1 107 ? -13.575 1.723 20.377 1.00 96.06 107 GLY A O 1
ATOM 847 N N . LYS A 1 108 ? -13.761 0.284 18.660 1.00 95.06 108 LYS A N 1
ATOM 848 C CA . LYS A 1 108 ? -15.165 -0.067 18.924 1.00 95.06 108 LYS A CA 1
ATOM 849 C C . LYS A 1 108 ? -15.351 -0.677 20.317 1.00 95.06 108 LYS A C 1
ATOM 851 O O . LYS A 1 108 ? -16.251 -0.250 21.036 1.00 95.06 108 LYS A O 1
ATOM 856 N N . TYR A 1 109 ? -14.505 -1.626 20.724 1.00 95.56 109 TYR A N 1
ATOM 857 C CA . TYR A 1 109 ? -14.582 -2.235 22.063 1.00 95.56 109 TYR A CA 1
ATOM 858 C C . TYR A 1 109 ? -14.247 -1.256 23.190 1.00 95.56 109 TYR A C 1
ATOM 860 O O . TYR A 1 109 ? -14.840 -1.325 24.266 1.00 95.56 109 TYR A O 1
ATOM 868 N N . LEU A 1 110 ? -13.348 -0.308 22.929 1.00 95.62 110 LEU A N 1
ATOM 869 C CA . LEU A 1 110 ? -13.005 0.765 23.862 1.00 95.62 110 LEU A CA 1
ATOM 870 C C . LEU A 1 110 ? -14.036 1.904 23.882 1.00 95.62 110 LEU A C 1
ATOM 872 O O . LEU A 1 110 ? -13.886 2.843 24.656 1.00 95.62 110 LEU A O 1
ATOM 876 N N . ASN A 1 111 ? -15.099 1.817 23.073 1.00 91.38 111 ASN A N 1
ATOM 877 C CA . ASN A 1 111 ? -16.187 2.793 22.995 1.00 91.38 111 ASN A CA 1
ATOM 878 C C . ASN A 1 111 ? -15.732 4.240 22.715 1.00 91.38 111 ASN A C 1
ATOM 880 O O . ASN A 1 111 ? -16.464 5.175 23.031 1.00 91.38 111 ASN A O 1
ATOM 884 N N . ILE A 1 112 ? -14.575 4.439 22.075 1.00 94.00 112 ILE A N 1
ATOM 885 C CA . ILE A 1 112 ? -14.024 5.783 21.805 1.00 94.00 112 ILE A CA 1
ATOM 886 C C . ILE A 1 112 ? -14.854 6.581 20.790 1.00 94.00 112 ILE A C 1
ATOM 888 O O . ILE A 1 112 ? -14.743 7.797 20.711 1.00 94.00 112 ILE A O 1
ATOM 892 N N . PHE A 1 113 ? -15.700 5.894 20.021 1.00 89.00 113 PHE A N 1
ATOM 893 C CA . PHE A 1 113 ? -16.597 6.502 19.039 1.00 89.00 113 PHE A CA 1
ATOM 894 C C . PHE A 1 113 ? -17.961 6.895 19.623 1.00 89.00 113 PHE A C 1
ATOM 896 O O . PHE A 1 113 ? -18.806 7.419 18.897 1.00 89.00 113 PHE A O 1
ATOM 903 N N . LYS A 1 114 ? -18.222 6.629 20.912 1.00 88.38 114 LYS A N 1
ATOM 904 C CA . LYS A 1 114 ? -19.456 7.096 21.549 1.00 88.38 114 LYS A CA 1
ATOM 905 C C . LYS A 1 114 ? -19.345 8.596 21.795 1.00 88.38 114 LYS A C 1
ATOM 907 O O . LYS A 1 114 ? -18.432 9.059 22.470 1.00 88.38 114 LYS A O 1
ATOM 912 N N . LYS A 1 115 ? -20.290 9.346 21.236 1.00 77.44 115 LYS A N 1
ATOM 913 C CA . LYS A 1 115 ? -20.470 10.765 21.529 1.00 77.44 115 LYS A CA 1
ATOM 914 C C . LYS A 1 115 ? -21.189 10.879 22.877 1.00 77.44 115 LYS A C 1
ATOM 916 O O . LYS A 1 115 ? -22.184 10.180 23.070 1.00 77.44 115 LYS A O 1
ATOM 921 N N . ASN A 1 116 ? -20.651 11.692 23.786 1.00 62.97 116 ASN A N 1
ATOM 922 C CA . ASN A 1 116 ? -21.307 12.028 25.055 1.00 62.97 116 ASN A CA 1
ATOM 923 C C . ASN A 1 116 ? -22.636 12.748 24.819 1.00 62.97 116 ASN A C 1
ATOM 925 O O . ASN A 1 116 ? -22.705 13.526 23.835 1.00 62.97 116 ASN A O 1
#

Sequence (116 aa):
MEKASIEDNTPGKTTLPHISEESLMSLEKLDRASPDLWPEQGISKFIVENSPQNEFPSWTSNLNSEDMNNLYLLSSLSVNELIIEVKKLHDSAYQLGLEEAKEMTRGKYLNIFKKN

Organism: NCBI:txid54128

Radius of gyration: 31.98 Å; chains: 1; bounding box: 47×95×52 Å

pLDDT: mean 77.03, std 18.27, range [40.09, 98.5]